Protein AF-A0A0F4JKP6-F1 (afdb_monomer_lite)

Secondary structure (DSSP, 8-state):
----GGGEEEETTEEEE---TT-----HHHHHGGGTSTTTTSS---BPPTTHHHHHHHHHHHHHHTT-GGGGSHHHHHHHHHHHHHHHHHHHHHHHGGG-SS--BSSSS-SS--BHHHHHHHHHHHHHT-TTSHHHHHHHHHIIIIIGGG---PPPPBPGGGTTTT-

Organism: NCBI:txid68223

Sequence (167 aa):
GDTCPDNSLITPEGLRLIDFEAACYQSVFLTAAYCRMPFSSCWCVFALPAGMAAEIEQAYREEVVGVYPALAEDEVWQAGMRQATAVWTVDATVRLLPRVMEDGPLHPTRRPAPTRRQVLRHRWETASGLEEYPALAETMRSLLREVAGTWEVAPLPPYPAFANRGR

Foldseek 3Di:
DFPAPVQWDQDPVGIDGHDCVVPDDDPPLLVLLCLVFPRLPAQQTFDEPPPRSVVSSVVSLVVVCVVVVVCVDPVNVVVSNLVSLLVSLVVLCVVLVVPPVDWDFRDPPDPDTFISLQSNLVSLVVNLPSVVCVVSNVVSVCCCVPPVVPDPDDHGHHRPVCNPVPD

Radius of gyration: 16.59 Å; chains: 1; bounding box: 42×44×42 Å

Structure (mmCIF, N/CA/C/O backbone):
data_AF-A0A0F4JKP6-F1
#
_entry.id   AF-A0A0F4JKP6-F1
#
loop_
_atom_site.group_PDB
_atom_site.id
_atom_site.type_symbol
_atom_site.label_atom_id
_atom_site.label_alt_id
_atom_site.label_comp_id
_atom_site.label_asym_id
_atom_site.label_entity_id
_atom_site.label_seq_id
_atom_site.pdbx_PDB_ins_code
_atom_site.Cartn_x
_atom_site.Cartn_y
_atom_site.Cartn_z
_atom_site.occupancy
_atom_site.B_iso_or_equiv
_atom_site.auth_seq_id
_atom_site.auth_comp_id
_atom_site.auth_asym_id
_atom_site.auth_atom_id
_atom_site.pdbx_PDB_model_num
ATOM 1 N N . GLY A 1 1 ? -12.776 5.202 0.157 1.00 80.31 1 GLY A N 1
ATOM 2 C CA . GLY A 1 1 ? -12.256 6.518 0.586 1.00 80.31 1 GLY A CA 1
ATOM 3 C C . GLY A 1 1 ? -10.805 6.672 0.189 1.00 80.31 1 GLY A C 1
ATOM 4 O O . GLY A 1 1 ? -10.157 5.657 -0.039 1.00 80.31 1 GLY A O 1
ATOM 5 N N . ASP A 1 2 ? -10.309 7.909 0.113 1.00 86.12 2 ASP A N 1
ATOM 6 C CA . ASP A 1 2 ? -8.936 8.224 -0.305 1.00 86.12 2 ASP A CA 1
ATOM 7 C C . ASP A 1 2 ? -8.204 9.071 0.751 1.00 86.12 2 ASP A C 1
ATOM 9 O O . ASP A 1 2 ? -8.213 10.298 0.711 1.00 86.12 2 ASP A O 1
ATOM 13 N N . THR A 1 3 ? -7.578 8.420 1.734 1.00 87.69 3 THR A N 1
ATOM 14 C CA . THR A 1 3 ? -6.845 9.093 2.826 1.00 87.69 3 THR A CA 1
ATOM 15 C C . THR A 1 3 ? -5.390 9.378 2.448 1.00 87.69 3 THR A C 1
ATOM 17 O O . THR A 1 3 ? -4.461 9.120 3.218 1.00 87.69 3 THR A O 1
ATOM 20 N N . CYS A 1 4 ? -5.169 9.836 1.220 1.00 89.38 4 CYS A N 1
ATOM 21 C CA . CYS A 1 4 ? -3.845 10.186 0.732 1.00 89.38 4 CYS A CA 1
ATOM 22 C C . CYS A 1 4 ? -3.365 11.543 1.262 1.00 89.38 4 CYS A C 1
ATOM 24 O O . CYS A 1 4 ? -4.171 12.329 1.764 1.00 89.38 4 CYS A O 1
ATOM 26 N N . PRO A 1 5 ? -2.049 11.833 1.197 1.00 87.75 5 PRO A N 1
ATOM 27 C CA . PRO A 1 5 ? -1.486 13.019 1.837 1.00 87.75 5 PRO A CA 1
ATOM 28 C C . PRO A 1 5 ? -2.058 14.316 1.273 1.00 87.75 5 PRO A C 1
ATOM 30 O O . PRO A 1 5 ? -2.271 15.258 2.025 1.00 87.75 5 PRO A O 1
ATOM 33 N N . ASP A 1 6 ? -2.362 14.339 -0.027 1.00 89.38 6 ASP A N 1
ATOM 34 C CA . ASP A 1 6 ? -2.970 15.495 -0.694 1.00 89.38 6 ASP A CA 1
ATOM 35 C C . ASP A 1 6 ? -4.391 15.797 -0.156 1.00 89.38 6 ASP A C 1
ATOM 37 O O . ASP A 1 6 ? -4.828 16.945 -0.197 1.00 89.38 6 ASP A O 1
ATOM 41 N N . ASN A 1 7 ? -5.057 14.805 0.452 1.00 92.94 7 ASN A N 1
ATOM 42 C CA . ASN A 1 7 ? -6.396 14.918 1.049 1.00 92.94 7 ASN A CA 1
ATOM 43 C C . ASN A 1 7 ? -6.351 15.114 2.574 1.00 92.94 7 ASN A C 1
ATOM 45 O O . ASN A 1 7 ? -7.346 14.914 3.275 1.00 92.94 7 ASN A O 1
ATOM 49 N N . SER A 1 8 ? -5.183 15.471 3.111 1.00 92.06 8 SER A N 1
ATOM 50 C CA . SER A 1 8 ? -4.951 15.639 4.543 1.00 92.06 8 SER A CA 1
ATOM 51 C C . SER A 1 8 ? -4.346 17.009 4.836 1.00 92.06 8 SER A C 1
ATOM 53 O O . SER A 1 8 ? -3.219 17.305 4.446 1.00 92.06 8 SER A O 1
ATOM 55 N N . LEU A 1 9 ? -5.073 17.844 5.577 1.00 94.69 9 LEU A N 1
ATOM 56 C CA . LEU A 1 9 ? -4.578 19.128 6.067 1.00 94.69 9 LEU A CA 1
ATOM 57 C C . LEU A 1 9 ? -4.076 18.984 7.501 1.00 94.69 9 LEU A C 1
ATOM 59 O O . LEU A 1 9 ? -4.773 18.452 8.362 1.00 94.69 9 LEU A O 1
ATOM 63 N N . ILE A 1 10 ? -2.879 19.497 7.772 1.00 94.75 10 ILE A N 1
ATOM 64 C CA . ILE A 1 10 ? -2.361 19.635 9.134 1.00 94.75 10 ILE A CA 1
ATOM 65 C C . ILE A 1 10 ? -2.711 21.045 9.612 1.00 94.75 10 ILE A C 1
ATOM 67 O O . ILE A 1 10 ? -2.229 22.025 9.043 1.00 94.75 10 ILE A O 1
ATOM 71 N N . THR A 1 11 ? -3.547 21.148 10.644 1.00 95.81 11 THR A N 1
ATOM 72 C CA . THR A 1 11 ? -3.898 22.416 11.300 1.00 95.81 11 THR A CA 1
ATOM 73 C C . THR A 1 11 ? -3.317 22.456 12.720 1.00 95.81 11 THR A C 1
ATOM 75 O O . THR A 1 11 ? -2.884 21.417 13.232 1.00 95.81 11 THR A O 1
ATOM 78 N N . PRO A 1 12 ? -3.291 23.623 13.394 1.00 96.94 12 PRO A N 1
ATOM 79 C CA . PRO A 1 12 ? -2.908 23.700 14.808 1.00 96.94 12 PRO A CA 1
ATOM 80 C C . PRO A 1 12 ? -3.748 22.789 15.721 1.00 96.94 12 PRO A C 1
ATOM 82 O O . PRO A 1 12 ? -3.277 22.348 16.764 1.00 96.94 12 PRO A O 1
ATOM 85 N N . GLU A 1 13 ? -4.973 22.465 15.307 1.00 95.31 13 GLU A N 1
ATOM 86 C CA . GLU A 1 13 ? -5.923 21.586 15.995 1.00 95.31 13 GLU A CA 1
ATOM 87 C C . GLU A 1 13 ? -5.872 20.128 15.490 1.00 95.31 13 GLU A C 1
ATOM 89 O O . GLU A 1 13 ? -6.791 19.344 15.754 1.00 95.31 13 GLU A O 1
ATOM 94 N N . GLY A 1 14 ? -4.843 19.763 14.722 1.00 94.12 14 GLY A N 1
ATOM 95 C CA . GLY A 1 14 ? -4.579 18.403 14.253 1.00 94.12 14 GLY A CA 1
ATOM 96 C C . GLY A 1 14 ? -4.918 18.146 12.782 1.00 94.12 14 GLY A C 1
ATOM 97 O O . GLY A 1 14 ? -5.126 19.058 11.984 1.00 94.12 14 GLY A O 1
ATOM 98 N N . LEU A 1 15 ? -4.948 16.864 12.410 1.00 93.88 15 LEU A N 1
ATOM 99 C CA . LEU A 1 15 ? -5.249 16.431 11.045 1.00 93.88 15 LEU A CA 1
ATOM 100 C C . LEU A 1 15 ? -6.724 16.709 10.704 1.00 93.88 15 LEU A C 1
ATOM 102 O O . LEU A 1 15 ? -7.620 16.474 11.521 1.00 93.88 15 LEU A O 1
ATOM 106 N N . ARG A 1 16 ? -6.989 17.187 9.490 1.00 94.94 16 ARG A N 1
ATOM 107 C CA . ARG A 1 16 ? -8.325 17.308 8.902 1.00 94.94 16 ARG A CA 1
ATOM 108 C C . ARG A 1 16 ? -8.333 16.625 7.544 1.00 94.94 16 ARG A C 1
ATOM 110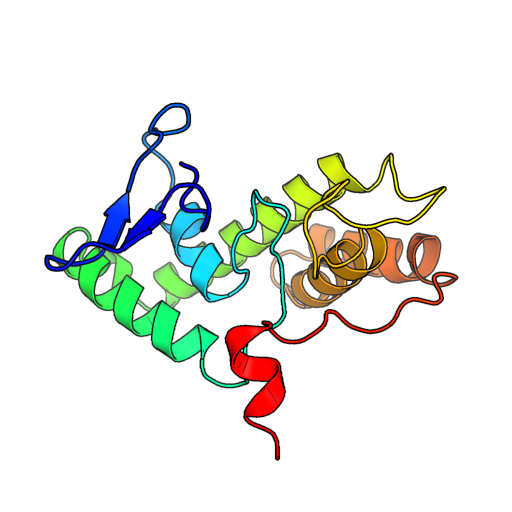 O O . ARG A 1 16 ? -7.558 16.991 6.665 1.00 94.94 16 ARG A O 1
ATOM 117 N N . LEU A 1 17 ? -9.211 15.639 7.390 1.00 93.94 17 LEU A N 1
ATOM 118 C CA . LEU A 1 17 ? -9.463 15.016 6.097 1.00 93.94 17 LEU A CA 1
ATOM 119 C C . LEU A 1 17 ? -10.330 15.949 5.253 1.00 93.94 17 LEU A C 1
ATOM 121 O O . LEU A 1 17 ? -11.289 16.540 5.755 1.00 93.94 17 LEU A O 1
ATOM 125 N N . ILE A 1 18 ? -9.977 16.068 3.983 1.00 95.31 18 ILE A N 1
ATOM 126 C CA . ILE A 1 18 ? -10.741 16.790 2.969 1.00 95.31 18 ILE A CA 1
ATOM 127 C C . ILE A 1 18 ? -11.031 15.847 1.799 1.00 95.31 18 ILE A C 1
ATOM 129 O O . ILE A 1 18 ? -10.589 14.704 1.802 1.00 95.31 18 ILE A O 1
ATOM 133 N N . ASP A 1 19 ? -11.778 16.345 0.817 1.00 93.56 19 ASP A N 1
ATOM 134 C CA . ASP A 1 19 ? -12.068 15.638 -0.433 1.00 93.56 19 ASP A CA 1
ATOM 135 C C . ASP A 1 19 ? -12.749 14.264 -0.250 1.00 93.56 19 ASP A C 1
ATOM 137 O O . ASP A 1 19 ? -12.168 13.184 -0.358 1.00 93.56 19 ASP A O 1
ATOM 141 N N . PHE A 1 20 ? -14.044 14.315 0.069 1.00 94.00 20 PHE A N 1
ATOM 142 C CA . PHE A 1 20 ? -14.863 13.134 0.352 1.00 94.00 20 PHE A CA 1
ATOM 143 C C . PHE A 1 20 ? -15.521 12.536 -0.903 1.00 94.00 20 PHE A C 1
ATOM 145 O O . PHE A 1 20 ? -16.464 11.757 -0.775 1.00 94.00 20 PHE A O 1
ATOM 152 N N . GLU A 1 21 ? -15.056 12.856 -2.114 1.00 93.81 21 GLU A N 1
ATOM 153 C CA . GLU A 1 21 ? -15.687 12.379 -3.357 1.00 93.81 21 GLU A CA 1
ATOM 154 C C . GLU A 1 21 ? -15.696 10.844 -3.486 1.00 93.81 21 GLU A C 1
ATOM 156 O O . GLU A 1 21 ? -16.637 10.262 -4.024 1.00 93.81 21 GLU A O 1
ATOM 161 N N . ALA A 1 22 ? -14.686 10.176 -2.916 1.00 89.31 22 ALA A N 1
ATOM 162 C CA . ALA A 1 22 ? -14.570 8.718 -2.859 1.00 89.31 22 ALA A CA 1
ATOM 163 C C . ALA A 1 22 ? -14.991 8.127 -1.496 1.00 89.31 22 ALA A C 1
ATOM 165 O O . ALA A 1 22 ? -14.670 6.970 -1.185 1.00 89.31 22 ALA A O 1
ATOM 166 N N . ALA A 1 23 ? -15.639 8.912 -0.631 1.00 90.62 23 ALA A N 1
ATOM 167 C CA . ALA A 1 23 ? -16.116 8.436 0.661 1.00 90.62 23 ALA A CA 1
ATOM 168 C C . ALA A 1 23 ? -17.317 7.498 0.477 1.00 90.62 23 ALA A C 1
ATOM 170 O O . ALA A 1 23 ? -18.298 7.820 -0.188 1.00 90.62 23 ALA A O 1
ATOM 171 N N . CYS A 1 24 ? -17.236 6.314 1.077 1.00 91.06 24 CYS A N 1
ATOM 172 C CA . CYS A 1 24 ? -18.276 5.298 1.001 1.00 91.06 24 CYS A CA 1
ATOM 173 C C . CYS A 1 24 ? -18.198 4.366 2.213 1.00 91.06 24 CYS A C 1
ATOM 175 O O . CYS A 1 24 ? -17.181 4.317 2.913 1.00 91.06 24 CYS A O 1
ATOM 177 N N . TYR A 1 25 ? -19.261 3.592 2.437 1.00 91.38 25 TYR A N 1
ATOM 178 C CA . TYR A 1 25 ? -19.198 2.441 3.331 1.00 91.38 25 TYR A CA 1
ATOM 179 C C . TYR A 1 25 ? -18.348 1.355 2.669 1.00 91.38 25 TYR A C 1
ATOM 181 O O . TYR A 1 25 ? -18.746 0.765 1.666 1.00 91.38 25 TYR A O 1
ATOM 189 N N . GLN A 1 26 ? -17.165 1.114 3.223 1.00 90.44 26 GLN A N 1
ATOM 190 C CA . GLN A 1 26 ? -16.216 0.116 2.741 1.00 90.44 26 GLN A CA 1
ATOM 191 C C . GLN A 1 26 ? -15.689 -0.722 3.903 1.00 90.44 26 GLN A C 1
ATOM 193 O O . GLN A 1 26 ? -15.797 -0.327 5.065 1.00 90.44 26 GLN A O 1
ATOM 198 N N . SER A 1 27 ? -15.081 -1.865 3.583 1.00 93.88 27 SER A N 1
ATOM 199 C CA . SER A 1 27 ? -14.350 -2.650 4.577 1.00 93.88 27 SER A CA 1
ATOM 200 C C . SER A 1 27 ? -13.276 -1.788 5.237 1.00 93.88 27 SER A C 1
ATOM 202 O O . SER A 1 27 ? -12.466 -1.159 4.550 1.00 93.88 27 SER A O 1
ATOM 204 N N . VAL A 1 28 ? -13.245 -1.792 6.570 1.00 94.69 28 VAL A N 1
ATOM 205 C CA . VAL A 1 28 ? -12.244 -1.063 7.360 1.00 94.69 28 VAL A CA 1
ATOM 206 C C . VAL A 1 28 ? -10.818 -1.465 6.993 1.00 94.69 28 VAL A C 1
ATOM 208 O O . VAL A 1 28 ? -9.922 -0.624 6.972 1.00 94.69 28 VAL A O 1
ATOM 211 N N . PHE A 1 29 ? -10.624 -2.725 6.598 1.00 96.25 29 PHE A N 1
ATOM 212 C CA . PHE A 1 29 ? -9.322 -3.250 6.214 1.00 96.25 29 PHE A CA 1
ATOM 213 C C . PHE A 1 29 ? -8.752 -2.580 4.963 1.00 96.25 29 PHE A C 1
ATOM 215 O O . PHE A 1 29 ? -7.535 -2.480 4.841 1.00 96.25 29 PHE A O 1
ATOM 222 N N . LEU A 1 30 ? -9.593 -2.060 4.060 1.00 94.62 30 LEU A N 1
ATOM 223 C CA . LEU A 1 30 ? -9.106 -1.320 2.891 1.00 94.62 30 LEU A CA 1
ATOM 224 C C . LEU A 1 30 ? -8.416 -0.016 3.300 1.00 94.62 30 LEU A C 1
ATOM 226 O O . LEU A 1 30 ? -7.396 0.329 2.710 1.00 94.62 30 LEU A O 1
ATOM 230 N N . THR A 1 31 ? -8.918 0.664 4.333 1.00 92.44 31 THR A N 1
ATOM 231 C CA . THR A 1 31 ? -8.236 1.822 4.925 1.00 92.44 31 THR A CA 1
ATOM 232 C C . THR A 1 31 ? -7.056 1.371 5.789 1.00 92.44 31 THR A C 1
ATOM 234 O O . THR A 1 31 ? -5.959 1.899 5.642 1.00 92.44 31 THR A O 1
ATOM 237 N N . ALA A 1 32 ? -7.240 0.358 6.644 1.00 94.69 32 ALA A N 1
ATOM 238 C CA . ALA A 1 32 ? -6.200 -0.135 7.552 1.00 94.69 32 ALA A CA 1
ATOM 239 C C . ALA A 1 32 ? -4.944 -0.622 6.809 1.00 94.69 32 ALA A C 1
ATOM 241 O O . ALA A 1 32 ? -3.826 -0.402 7.268 1.00 94.69 32 ALA A O 1
ATOM 242 N N . ALA A 1 33 ? -5.100 -1.210 5.619 1.00 93.94 33 ALA A N 1
ATOM 243 C CA . ALA A 1 33 ? -3.988 -1.646 4.780 1.00 93.94 33 ALA A CA 1
ATOM 244 C C . ALA A 1 33 ? -3.013 -0.516 4.419 1.00 93.94 33 ALA A C 1
ATOM 246 O O . ALA A 1 33 ? -1.854 -0.807 4.132 1.00 93.94 33 ALA A O 1
ATOM 247 N N . TYR A 1 34 ? -3.419 0.758 4.500 1.00 91.50 34 TYR A N 1
ATOM 248 C CA . TYR A 1 34 ? -2.515 1.895 4.296 1.00 91.50 34 TYR A CA 1
ATOM 249 C C . TYR A 1 34 ? -1.426 1.955 5.380 1.00 91.50 34 TYR A C 1
ATOM 251 O O . TYR A 1 34 ? -0.379 2.544 5.144 1.00 91.50 34 TYR A O 1
ATOM 259 N N . CYS A 1 35 ? -1.606 1.295 6.528 1.00 91.94 35 CYS A N 1
ATOM 260 C CA . CYS A 1 35 ? -0.565 1.176 7.552 1.00 91.94 35 CYS A CA 1
ATOM 261 C C . CYS A 1 35 ? 0.618 0.313 7.073 1.00 91.94 35 CYS A C 1
ATOM 263 O O . CYS A 1 35 ? 1.768 0.619 7.374 1.00 91.94 35 CYS A O 1
ATOM 265 N N . ARG A 1 36 ? 0.348 -0.743 6.287 1.00 88.44 36 ARG A N 1
ATOM 266 C CA . ARG A 1 36 ? 1.370 -1.636 5.699 1.00 88.44 36 ARG A CA 1
ATOM 267 C C . ARG A 1 36 ? 1.804 -1.202 4.301 1.00 88.44 36 ARG A C 1
ATOM 269 O O . ARG A 1 36 ? 2.948 -1.406 3.910 1.00 88.44 36 ARG A O 1
ATOM 276 N N . MET A 1 37 ? 0.872 -0.634 3.543 1.00 87.88 37 MET A N 1
ATOM 277 C CA . MET A 1 37 ? 1.009 -0.256 2.139 1.00 87.88 37 MET A CA 1
ATOM 278 C C . MET A 1 37 ? 0.591 1.209 1.971 1.00 87.88 37 MET A C 1
ATOM 280 O O . MET A 1 37 ? -0.488 1.487 1.424 1.00 87.88 37 MET A O 1
ATOM 284 N N . PRO A 1 38 ? 1.400 2.156 2.474 1.00 84.56 38 PRO A N 1
ATOM 285 C CA . PRO A 1 38 ? 1.010 3.555 2.544 1.00 84.56 38 PRO A CA 1
ATOM 286 C C . PRO A 1 38 ? 0.590 4.091 1.181 1.00 84.56 38 PRO A C 1
ATOM 288 O O . PRO A 1 38 ? 1.293 3.943 0.178 1.00 84.56 38 PRO A O 1
ATOM 291 N N . PHE A 1 39 ? -0.582 4.732 1.189 1.00 83.38 39 PHE A N 1
ATOM 292 C CA . PHE A 1 39 ? -1.133 5.485 0.065 1.00 83.38 39 PHE A CA 1
ATOM 293 C C . PHE A 1 39 ? -1.417 4.617 -1.162 1.00 83.38 39 PHE A C 1
ATOM 295 O O . PHE A 1 39 ? -1.048 4.956 -2.285 1.00 83.38 39 PHE A O 1
ATOM 302 N N . SER A 1 40 ? -2.093 3.484 -0.944 1.00 81.69 40 SER A N 1
ATOM 303 C CA . SER A 1 40 ? -2.296 2.458 -1.972 1.00 81.69 40 SER A CA 1
ATOM 304 C C . SER A 1 40 ? -3.017 2.944 -3.243 1.00 81.69 40 SER A C 1
ATOM 306 O O . SER A 1 40 ? -2.779 2.366 -4.312 1.00 81.69 40 SER A O 1
ATOM 308 N N . SER A 1 41 ? -3.798 4.025 -3.151 1.00 82.31 41 SER A N 1
ATOM 309 C CA . SER A 1 41 ? -4.482 4.729 -4.249 1.00 82.31 41 SER A CA 1
ATOM 310 C C . SER A 1 41 ? -3.634 5.786 -4.980 1.00 82.31 41 SER A C 1
ATOM 312 O O . SER A 1 41 ? -3.943 6.105 -6.128 1.00 82.31 41 SER A O 1
ATOM 314 N N . CYS A 1 42 ? -2.560 6.313 -4.381 1.00 87.44 42 CYS A N 1
ATOM 315 C CA . CYS A 1 42 ? -1.894 7.544 -4.830 1.00 87.44 42 CYS A CA 1
ATOM 316 C C . CYS A 1 42 ? -0.477 7.316 -5.384 1.00 87.44 42 CYS A C 1
ATOM 318 O O . CYS A 1 42 ? 0.027 6.197 -5.477 1.00 87.44 42 CYS A O 1
ATOM 320 N N . TRP A 1 43 ? 0.157 8.400 -5.827 1.00 89.50 43 TRP A N 1
ATOM 321 C CA . TRP A 1 43 ? 1.489 8.427 -6.421 1.00 89.50 43 TRP A CA 1
ATOM 322 C C . TRP A 1 43 ? 2.629 8.332 -5.392 1.00 89.50 43 TRP A C 1
ATOM 324 O O . TRP A 1 43 ? 3.740 7.936 -5.744 1.00 89.50 43 TRP A O 1
ATOM 334 N N . CYS A 1 44 ? 2.378 8.695 -4.133 1.00 88.88 44 CYS A N 1
ATOM 335 C CA . CYS A 1 44 ? 3.378 8.844 -3.071 1.00 88.88 44 CYS A CA 1
ATOM 336 C C . CYS A 1 44 ? 3.651 7.540 -2.291 1.00 88.88 44 CYS A C 1
ATOM 338 O O . CYS A 1 44 ? 3.703 7.539 -1.063 1.00 88.88 44 CYS A O 1
ATOM 340 N N . VAL A 1 45 ? 3.812 6.419 -2.996 1.00 91.69 45 VAL A N 1
ATOM 341 C CA . VAL A 1 45 ? 4.020 5.091 -2.390 1.00 91.69 45 VAL A CA 1
ATOM 342 C C . VAL A 1 45 ? 5.502 4.887 -2.079 1.00 91.69 45 VAL A C 1
ATOM 344 O O . VAL A 1 45 ? 6.293 4.749 -2.997 1.00 91.69 45 VAL A O 1
ATOM 347 N N . PHE A 1 46 ? 5.904 4.821 -0.813 1.00 92.25 46 PHE A N 1
ATOM 348 C CA . PHE A 1 46 ? 7.303 4.573 -0.435 1.00 92.25 46 PHE A CA 1
ATOM 349 C C . PHE A 1 46 ? 7.405 3.506 0.650 1.00 92.25 46 PHE A C 1
ATOM 351 O O . PHE A 1 46 ? 6.434 3.235 1.356 1.00 92.25 46 PHE A O 1
ATOM 358 N N . ALA A 1 47 ? 8.595 2.928 0.804 1.00 91.56 47 ALA A N 1
ATOM 359 C CA . ALA A 1 47 ? 8.864 1.979 1.872 1.00 91.56 47 ALA A CA 1
ATOM 360 C C . ALA A 1 47 ? 8.889 2.692 3.235 1.00 91.56 47 ALA A C 1
ATOM 362 O O . ALA A 1 47 ? 9.511 3.750 3.396 1.00 91.56 47 ALA A O 1
ATOM 363 N N . LEU A 1 48 ? 8.223 2.100 4.225 1.00 90.31 48 LEU A N 1
ATOM 364 C CA . LEU A 1 48 ? 8.313 2.541 5.614 1.00 90.31 48 LEU A CA 1
ATOM 365 C C . LEU A 1 48 ? 9.560 1.940 6.283 1.00 90.31 48 LEU A C 1
ATOM 367 O O . LEU A 1 48 ? 9.983 0.842 5.913 1.00 90.31 48 LEU A O 1
ATOM 371 N N . PRO A 1 49 ? 10.147 2.623 7.281 1.00 90.69 49 PRO A N 1
ATOM 372 C CA . PRO A 1 49 ? 11.143 2.023 8.159 1.00 90.69 49 PRO A CA 1
ATOM 373 C C . PRO A 1 49 ? 10.617 0.741 8.816 1.00 90.69 49 PRO A C 1
ATOM 375 O O . PRO A 1 49 ? 9.420 0.616 9.091 1.00 90.69 49 PRO A O 1
ATOM 378 N N . ALA A 1 50 ? 11.522 -0.191 9.114 1.00 88.06 50 ALA A N 1
ATOM 379 C CA . ALA A 1 50 ? 11.179 -1.395 9.864 1.00 88.06 50 ALA A CA 1
ATOM 380 C C . ALA A 1 50 ? 10.499 -1.029 11.199 1.00 88.06 50 ALA A C 1
ATOM 382 O O . ALA A 1 50 ? 10.900 -0.075 11.861 1.00 88.06 50 ALA A O 1
ATOM 383 N N . GLY A 1 51 ? 9.451 -1.768 11.571 1.00 90.62 51 GLY A N 1
ATOM 384 C CA . GLY A 1 51 ? 8.664 -1.531 12.791 1.00 90.62 51 GLY A CA 1
ATOM 385 C C . GLY A 1 51 ? 7.578 -0.457 12.663 1.00 90.62 51 GLY A C 1
ATOM 386 O O . GLY A 1 51 ? 6.504 -0.620 13.231 1.00 90.62 51 GLY A O 1
ATOM 387 N N . MET A 1 52 ? 7.776 0.573 11.834 1.00 92.81 52 MET A N 1
ATOM 388 C CA . MET A 1 52 ? 6.833 1.697 11.736 1.00 92.81 52 MET A CA 1
ATOM 389 C C . MET A 1 52 ? 5.438 1.284 11.257 1.00 92.81 52 MET A C 1
ATOM 391 O O . MET A 1 52 ? 4.439 1.783 11.765 1.00 92.81 52 MET A O 1
ATOM 395 N N . ALA A 1 53 ? 5.352 0.358 10.300 1.00 92.31 53 ALA A N 1
ATOM 396 C CA . ALA A 1 53 ? 4.063 -0.153 9.835 1.00 92.31 53 ALA A CA 1
ATOM 397 C C . ALA A 1 53 ? 3.260 -0.807 10.975 1.00 92.31 53 ALA A C 1
ATOM 399 O O . ALA A 1 53 ? 2.053 -0.604 11.059 1.00 92.31 53 ALA A O 1
ATOM 400 N N . ALA A 1 54 ? 3.935 -1.542 11.867 1.00 93.94 54 ALA A N 1
ATOM 401 C CA . ALA A 1 54 ? 3.301 -2.197 13.008 1.00 93.94 54 ALA A CA 1
ATOM 402 C C . ALA A 1 54 ? 2.826 -1.179 14.056 1.00 93.94 54 ALA A C 1
ATOM 404 O O . ALA A 1 54 ? 1.729 -1.326 14.583 1.00 93.94 54 ALA A O 1
ATOM 405 N N . GLU A 1 55 ? 3.606 -0.125 14.313 1.00 95.62 55 GLU A N 1
ATOM 406 C CA . GLU A 1 55 ? 3.214 0.965 15.219 1.00 95.62 55 GLU A CA 1
ATOM 407 C C . GLU A 1 55 ? 1.971 1.712 14.710 1.00 95.62 55 GLU A C 1
ATOM 409 O O . GLU A 1 55 ? 1.020 1.919 15.463 1.00 95.62 55 GLU A O 1
ATOM 414 N N . ILE A 1 56 ? 1.950 2.078 13.422 1.00 94.19 56 ILE A N 1
ATOM 415 C CA . ILE A 1 56 ? 0.804 2.766 12.804 1.00 94.19 56 ILE A CA 1
ATOM 416 C C . ILE A 1 56 ? -0.428 1.854 12.807 1.00 94.19 56 ILE A C 1
ATOM 418 O O . ILE A 1 56 ? -1.526 2.300 13.133 1.00 94.19 56 ILE A O 1
ATOM 422 N N . GLU A 1 57 ? -0.252 0.579 12.455 1.00 95.88 57 GLU A N 1
ATOM 423 C CA . GLU A 1 57 ? -1.337 -0.402 12.442 1.00 95.88 57 GLU A CA 1
ATOM 424 C C . GLU A 1 57 ? -1.934 -0.613 13.833 1.00 95.88 57 GLU A C 1
ATOM 426 O O . GLU A 1 57 ? -3.156 -0.652 13.957 1.00 95.88 57 GLU A O 1
ATOM 431 N N . GLN A 1 58 ? -1.097 -0.706 14.869 1.00 96.75 58 GLN A N 1
ATOM 432 C CA . GLN A 1 58 ? -1.552 -0.856 16.248 1.00 96.75 58 GLN A CA 1
ATOM 433 C C . GLN A 1 58 ? -2.372 0.359 16.694 1.00 96.75 58 GLN A C 1
ATOM 435 O O . GLN A 1 58 ? -3.495 0.188 17.163 1.00 96.75 58 GLN A O 1
ATOM 440 N N . ALA A 1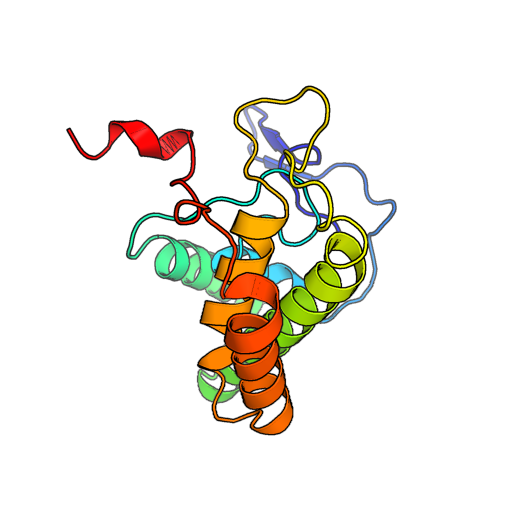 59 ? -1.861 1.574 16.472 1.00 96.62 59 ALA A N 1
ATOM 441 C CA . ALA A 1 59 ? -2.580 2.801 16.809 1.00 96.62 59 ALA A CA 1
ATOM 442 C C . ALA A 1 59 ? -3.920 2.905 16.057 1.00 96.62 59 ALA A C 1
ATOM 444 O O . ALA A 1 59 ? -4.947 3.246 16.637 1.00 96.62 59 ALA A O 1
ATOM 445 N N . TYR A 1 60 ? -3.938 2.557 14.767 1.00 95.81 60 TYR A N 1
ATOM 446 C CA . TYR A 1 60 ? -5.171 2.537 13.982 1.00 95.81 60 TYR A CA 1
ATOM 447 C C . TYR A 1 60 ? -6.166 1.493 14.513 1.00 95.81 60 TYR A C 1
ATOM 449 O O . TYR A 1 60 ? -7.362 1.768 14.624 1.00 95.81 60 TYR A O 1
ATOM 457 N N . ARG A 1 61 ? -5.690 0.290 14.851 1.00 97.75 61 ARG A N 1
ATOM 458 C CA . ARG A 1 61 ? -6.529 -0.792 15.375 1.00 97.75 61 ARG A CA 1
ATOM 459 C C . ARG A 1 61 ? -7.159 -0.426 16.715 1.00 97.75 61 ARG A C 1
ATOM 461 O O . ARG A 1 61 ? -8.339 -0.711 16.896 1.00 97.75 61 ARG A O 1
ATOM 468 N N . GLU A 1 62 ? -6.417 0.208 17.620 1.00 97.56 62 GLU A N 1
ATOM 469 C CA . GLU A 1 62 ? -6.921 0.648 18.931 1.00 97.56 62 GLU A CA 1
ATOM 470 C C . GLU A 1 62 ? -8.138 1.574 18.800 1.00 97.56 62 GLU A C 1
ATOM 472 O O . GLU A 1 62 ? -9.162 1.340 19.443 1.00 97.56 62 GLU A O 1
ATOM 477 N N . GLU A 1 63 ? -8.074 2.553 17.895 1.00 96.50 63 GLU A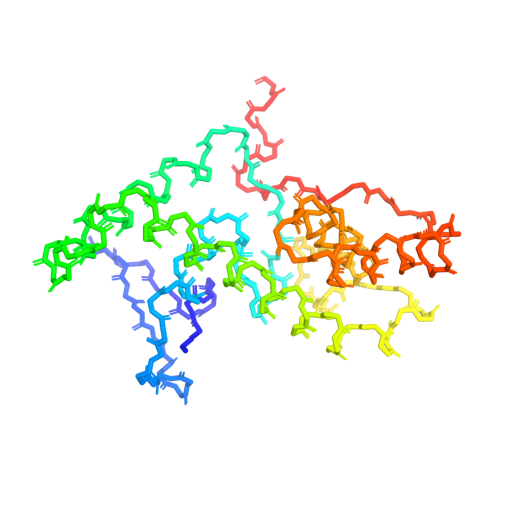 N 1
ATOM 478 C CA . GLU A 1 63 ? -9.190 3.465 17.615 1.00 96.50 63 GLU A CA 1
ATOM 479 C C . GLU A 1 63 ? -10.402 2.731 17.026 1.00 96.50 63 GLU A C 1
ATOM 481 O O . GLU A 1 63 ? -11.549 2.926 17.435 1.00 96.50 63 GLU A O 1
ATOM 486 N N . VAL A 1 64 ? -10.159 1.840 16.063 1.00 95.94 64 VAL A N 1
ATOM 487 C CA . VAL A 1 64 ? -11.235 1.134 15.362 1.00 95.94 64 VAL A CA 1
ATOM 488 C C . VAL A 1 64 ? -11.926 0.106 16.261 1.00 95.94 64 VAL A C 1
ATOM 490 O O . VAL A 1 64 ? -13.145 -0.053 16.169 1.00 95.94 64 VAL A O 1
ATOM 493 N N . VAL A 1 65 ? -11.191 -0.576 17.142 1.00 97.75 65 VAL A N 1
ATOM 494 C CA . VAL A 1 65 ? -11.747 -1.559 18.088 1.00 97.75 65 VAL A CA 1
ATOM 495 C C . VAL A 1 65 ? -12.736 -0.914 19.057 1.00 97.75 65 VAL A C 1
ATOM 497 O O . VAL A 1 65 ? -13.725 -1.552 19.420 1.00 97.75 65 VAL A O 1
ATOM 500 N N . GLY A 1 66 ? -12.541 0.361 19.411 1.00 96.69 66 GLY A N 1
ATOM 501 C CA . GLY A 1 66 ? -13.507 1.119 20.209 1.00 96.69 66 GLY A CA 1
ATOM 502 C C . GLY A 1 66 ? -14.896 1.219 19.560 1.00 96.69 66 GLY A C 1
ATOM 503 O O . GLY A 1 66 ? -15.898 1.309 20.266 1.00 96.69 66 GLY A O 1
ATOM 504 N N . VAL A 1 67 ? -14.968 1.150 18.226 1.00 94.94 67 VAL A N 1
ATOM 505 C CA . VAL A 1 67 ? -16.220 1.180 17.448 1.00 94.94 67 VAL A CA 1
ATOM 506 C C . VAL A 1 67 ? -16.675 -0.225 17.039 1.00 94.94 67 VAL A C 1
ATOM 508 O O . VAL A 1 67 ? -17.869 -0.520 17.058 1.00 94.94 67 VAL A O 1
ATOM 511 N N . TYR A 1 68 ? -15.734 -1.106 16.689 1.00 95.75 68 TYR A N 1
ATOM 512 C CA . TYR A 1 68 ? -15.988 -2.469 16.218 1.00 95.75 68 TYR A CA 1
ATOM 513 C C . TYR A 1 68 ? -15.205 -3.495 17.059 1.00 95.75 68 TYR A C 1
ATOM 515 O O . TYR A 1 68 ? -14.150 -3.970 16.626 1.00 95.75 68 TYR A O 1
ATOM 523 N N . PRO A 1 69 ? -15.722 -3.904 18.234 1.00 96.94 69 PRO A N 1
ATOM 524 C CA . PRO A 1 69 ? -14.977 -4.736 19.184 1.00 96.94 69 PRO A CA 1
ATOM 525 C C . PRO A 1 69 ? -14.495 -6.085 18.635 1.00 96.94 69 PRO A C 1
ATOM 527 O O . PRO A 1 69 ? -13.441 -6.565 19.038 1.00 96.94 69 PRO A O 1
ATOM 530 N N . ALA A 1 70 ? -15.214 -6.679 17.676 1.00 96.06 70 ALA A N 1
ATOM 531 C CA . ALA A 1 70 ? -14.825 -7.944 17.040 1.00 96.06 70 ALA A CA 1
ATOM 532 C C . ALA A 1 70 ? -13.461 -7.876 16.319 1.00 96.06 70 ALA A C 1
ATOM 534 O O . ALA A 1 70 ? -12.818 -8.895 16.096 1.00 96.06 70 ALA A O 1
ATOM 535 N N . LEU A 1 71 ? -12.987 -6.676 15.969 1.00 97.44 71 LEU A N 1
ATOM 536 C CA . LEU A 1 71 ? -11.680 -6.480 15.337 1.00 97.44 71 LEU A CA 1
ATOM 537 C C . LEU A 1 71 ? -10.507 -6.570 16.331 1.00 97.44 71 LEU A C 1
ATOM 539 O O . LEU A 1 71 ? -9.343 -6.538 15.921 1.00 97.44 71 LEU A O 1
ATOM 543 N N . ALA A 1 72 ? -10.794 -6.711 17.630 1.00 97.19 72 ALA A N 1
ATOM 544 C CA . ALA A 1 72 ? -9.796 -6.998 18.658 1.00 97.19 72 ALA A CA 1
ATOM 545 C C . ALA A 1 72 ? -9.237 -8.424 18.545 1.00 97.19 72 ALA A C 1
ATOM 547 O O . ALA A 1 72 ? -8.151 -8.694 19.046 1.00 97.19 72 ALA A O 1
ATOM 548 N N . GLU A 1 73 ? -9.938 -9.328 17.859 1.00 98.12 73 GLU A N 1
ATOM 549 C CA . GLU A 1 73 ? -9.462 -10.688 17.616 1.00 98.12 73 GLU A CA 1
ATOM 550 C C . GLU A 1 73 ? -8.371 -10.692 16.538 1.00 98.12 73 GLU A C 1
ATOM 552 O O . GLU A 1 73 ? -8.576 -10.227 15.413 1.00 98.12 73 GLU A O 1
ATOM 557 N N . ASP A 1 74 ? -7.191 -11.211 16.878 1.00 97.88 74 ASP A N 1
ATOM 558 C CA . ASP A 1 74 ? -6.025 -11.202 15.986 1.00 97.88 74 ASP A CA 1
ATOM 559 C C . ASP A 1 74 ? -6.264 -11.982 14.698 1.00 97.88 74 ASP A C 1
ATOM 561 O O . ASP A 1 74 ? -5.858 -11.538 13.626 1.00 97.88 74 ASP A O 1
ATOM 565 N N . GLU A 1 75 ? -6.964 -13.111 14.771 1.00 97.50 75 GLU A N 1
ATOM 566 C CA . GLU A 1 75 ? -7.270 -13.918 13.590 1.00 97.50 75 GLU A CA 1
ATOM 567 C C . GLU A 1 75 ? -8.123 -13.135 12.583 1.00 97.50 75 GLU A C 1
ATOM 569 O O . GLU A 1 75 ? -7.804 -13.112 11.390 1.00 97.50 75 GLU A O 1
ATOM 574 N N . VAL A 1 76 ? -9.145 -12.423 13.073 1.00 97.81 76 VAL A N 1
ATOM 575 C CA . VAL A 1 76 ? -10.017 -11.560 12.262 1.00 97.81 76 VAL A CA 1
ATOM 576 C C . VAL A 1 76 ? -9.214 -10.413 11.658 1.00 97.81 76 VAL A C 1
ATOM 578 O O . VAL A 1 76 ? -9.296 -10.163 10.452 1.00 97.81 76 VAL A O 1
ATOM 581 N N . TRP A 1 77 ? -8.408 -9.734 12.477 1.00 98.00 77 TRP A N 1
ATOM 582 C CA . TRP A 1 77 ? -7.615 -8.598 12.026 1.00 98.00 77 TRP A CA 1
ATOM 583 C C . TRP A 1 77 ? -6.606 -8.996 10.951 1.00 98.00 77 TRP A C 1
ATOM 585 O O . TRP A 1 77 ? -6.550 -8.396 9.876 1.00 98.00 77 TRP A O 1
ATOM 595 N N . GLN A 1 78 ? -5.831 -10.048 11.213 1.00 97.25 78 GLN A N 1
ATOM 596 C CA . GLN A 1 78 ? -4.795 -10.501 10.298 1.00 97.25 78 GLN A CA 1
ATOM 597 C C . GLN A 1 78 ? -5.391 -11.046 8.996 1.00 97.25 78 GLN A C 1
ATOM 599 O O . GLN A 1 78 ? -4.847 -10.767 7.928 1.00 97.25 78 GLN A O 1
ATOM 604 N N . ALA A 1 79 ? -6.521 -11.761 9.049 1.00 97.06 79 ALA A N 1
ATOM 605 C CA . ALA A 1 79 ? -7.227 -12.191 7.843 1.00 97.06 79 ALA A CA 1
ATOM 606 C C . ALA A 1 79 ? -7.682 -10.996 6.993 1.00 97.06 79 ALA A C 1
ATOM 608 O O . ALA A 1 79 ? -7.413 -10.959 5.791 1.00 97.06 79 ALA A O 1
ATOM 609 N N . GLY A 1 80 ? -8.298 -9.989 7.614 1.00 97.44 80 GLY A N 1
ATOM 610 C CA . GLY A 1 80 ? -8.753 -8.793 6.914 1.00 97.44 80 GLY A CA 1
ATOM 611 C C . GLY A 1 80 ? -7.614 -7.974 6.304 1.00 97.44 80 GLY A C 1
ATOM 612 O O . GLY A 1 80 ? -7.700 -7.564 5.144 1.00 97.44 80 GLY A O 1
ATOM 613 N N . MET A 1 81 ? -6.511 -7.790 7.036 1.00 97.19 81 MET A N 1
ATOM 614 C CA . MET A 1 81 ? -5.323 -7.093 6.531 1.00 97.19 81 MET A CA 1
ATOM 615 C C . MET A 1 81 ? -4.731 -7.791 5.302 1.00 97.19 81 MET A C 1
ATOM 617 O O . MET A 1 81 ? -4.414 -7.125 4.318 1.00 97.19 81 MET A O 1
ATOM 621 N N . ARG A 1 82 ? -4.636 -9.128 5.310 1.00 97.12 82 ARG A N 1
ATOM 622 C CA . ARG A 1 82 ? -4.124 -9.895 4.161 1.00 97.12 82 ARG A CA 1
ATOM 623 C C . ARG A 1 82 ? -5.062 -9.826 2.953 1.00 97.12 82 ARG A C 1
ATOM 625 O O . ARG A 1 82 ? -4.587 -9.609 1.837 1.00 97.12 82 ARG A O 1
ATOM 632 N N . GLN A 1 83 ? -6.381 -9.896 3.162 1.00 97.56 83 GLN A N 1
ATOM 633 C CA . GLN A 1 83 ? -7.369 -9.666 2.097 1.00 97.56 83 GLN A CA 1
ATOM 634 C C . GLN A 1 83 ? -7.229 -8.270 1.480 1.00 97.56 83 GLN A C 1
ATOM 636 O O . GLN A 1 83 ? -7.228 -8.126 0.258 1.00 97.56 83 GLN A O 1
ATOM 641 N N . ALA A 1 84 ? -7.076 -7.233 2.301 1.00 96.81 84 ALA A N 1
ATOM 642 C CA . ALA A 1 84 ? -6.923 -5.871 1.807 1.00 96.81 84 ALA A CA 1
ATOM 643 C C . ALA A 1 84 ? -5.591 -5.661 1.066 1.00 96.81 84 ALA A C 1
ATOM 645 O O . ALA A 1 84 ? -5.579 -5.017 0.016 1.00 96.81 84 ALA A O 1
ATOM 646 N N . THR A 1 85 ? -4.488 -6.258 1.537 1.00 96.56 85 THR A N 1
ATOM 647 C CA . THR A 1 85 ? -3.206 -6.293 0.810 1.00 96.56 85 THR A CA 1
ATOM 648 C C . THR A 1 85 ? -3.354 -6.949 -0.563 1.00 96.56 85 THR A C 1
ATOM 650 O O . THR A 1 85 ? -2.847 -6.418 -1.557 1.00 96.56 85 THR A O 1
ATOM 653 N N . ALA A 1 86 ? -4.084 -8.065 -0.654 1.00 97.31 86 ALA A N 1
ATOM 654 C CA . ALA A 1 86 ? -4.390 -8.709 -1.928 1.00 97.31 86 ALA A CA 1
ATOM 655 C C . ALA A 1 86 ? -5.185 -7.778 -2.861 1.00 97.31 86 ALA A C 1
ATOM 657 O O . ALA A 1 86 ? -4.775 -7.561 -4.003 1.00 97.31 86 ALA A O 1
ATOM 658 N N . VAL A 1 87 ? -6.270 -7.170 -2.368 1.00 96.88 87 VAL A N 1
ATOM 659 C CA . VAL A 1 87 ? -7.117 -6.248 -3.148 1.00 96.88 87 VAL A CA 1
ATOM 660 C C . VAL A 1 87 ? -6.311 -5.060 -3.677 1.00 96.88 87 VAL A C 1
ATOM 662 O O . VAL A 1 87 ? -6.341 -4.791 -4.877 1.00 96.88 87 VAL A O 1
ATOM 665 N N . TRP A 1 88 ? -5.529 -4.388 -2.828 1.00 96.12 88 TRP A N 1
ATOM 666 C CA . TRP A 1 88 ? -4.710 -3.247 -3.251 1.00 96.12 88 TRP A CA 1
ATOM 667 C C . TRP A 1 88 ? -3.571 -3.623 -4.198 1.00 96.12 88 TRP A C 1
ATOM 669 O O . TRP A 1 88 ? -3.125 -2.796 -5.003 1.00 96.12 88 TRP A O 1
ATOM 679 N N . THR A 1 89 ? -3.088 -4.862 -4.130 1.00 97.06 89 THR A N 1
ATOM 680 C CA . THR A 1 89 ? -2.104 -5.370 -5.089 1.00 97.06 89 THR A CA 1
ATOM 681 C C . THR A 1 89 ? -2.739 -5.601 -6.454 1.00 97.06 89 THR A C 1
ATOM 683 O O . THR A 1 89 ? -2.179 -5.169 -7.465 1.00 97.06 89 THR A O 1
ATOM 686 N N . VAL A 1 90 ? -3.920 -6.222 -6.501 1.00 97.62 90 VAL A N 1
ATOM 687 C CA . VAL A 1 90 ? -4.663 -6.432 -7.751 1.00 97.62 90 VAL A CA 1
ATOM 688 C C . VAL A 1 90 ? -5.055 -5.092 -8.377 1.00 97.62 90 VAL A C 1
ATOM 690 O O . VAL A 1 90 ? -4.798 -4.895 -9.563 1.00 97.62 90 VAL A O 1
ATOM 693 N N . ASP A 1 91 ? -5.573 -4.143 -7.589 1.00 95.94 91 ASP A N 1
ATOM 694 C CA . ASP A 1 91 ? -5.911 -2.791 -8.062 1.00 95.94 91 ASP A CA 1
ATOM 695 C C . ASP A 1 91 ? -4.718 -2.108 -8.749 1.00 95.94 91 ASP A C 1
ATOM 697 O O . ASP A 1 91 ? -4.800 -1.706 -9.913 1.00 95.94 91 ASP A O 1
ATOM 701 N N . ALA A 1 92 ? -3.570 -2.024 -8.066 1.00 95.62 92 ALA A N 1
ATOM 702 C CA . ALA A 1 92 ? -2.389 -1.403 -8.658 1.00 95.62 92 ALA A CA 1
ATOM 703 C C . ALA A 1 92 ? -1.878 -2.166 -9.876 1.00 95.62 92 ALA A C 1
ATOM 705 O O . ALA A 1 92 ? -1.440 -1.536 -10.838 1.00 95.62 92 ALA A O 1
ATOM 706 N N . THR A 1 93 ? -1.956 -3.497 -9.865 1.00 96.81 93 THR A N 1
ATOM 707 C CA . THR A 1 93 ? -1.583 -4.317 -11.022 1.00 96.81 93 THR A CA 1
ATOM 708 C C . THR A 1 93 ? -2.411 -3.920 -12.236 1.00 96.81 93 THR A C 1
ATOM 710 O O . THR A 1 93 ? -1.842 -3.544 -13.256 1.00 96.81 93 THR A O 1
ATOM 713 N N . VAL A 1 94 ? -3.738 -3.889 -12.114 1.00 96.69 94 VAL A N 1
ATOM 714 C CA . VAL A 1 94 ? -4.637 -3.521 -13.217 1.00 96.69 94 VAL A CA 1
ATOM 715 C C . VAL A 1 94 ? -4.388 -2.088 -13.702 1.00 96.69 94 VAL A C 1
ATOM 717 O O . VAL A 1 94 ? -4.347 -1.844 -14.908 1.00 96.69 94 VAL A O 1
ATOM 720 N N . ARG A 1 95 ? -4.173 -1.129 -12.793 1.00 94.56 95 ARG A N 1
ATOM 721 C CA . ARG A 1 95 ? -3.985 0.287 -13.162 1.00 94.56 95 ARG A CA 1
ATOM 722 C C . ARG A 1 95 ? -2.618 0.609 -13.764 1.00 94.56 95 ARG A C 1
ATOM 724 O O . ARG A 1 95 ? -2.512 1.535 -14.578 1.00 94.56 95 ARG A O 1
ATOM 731 N N . LEU A 1 96 ? -1.563 -0.069 -13.312 1.00 95.38 96 LEU A N 1
ATOM 732 C CA . LEU A 1 96 ? -0.181 0.286 -13.643 1.00 95.38 96 LEU A CA 1
ATOM 733 C C . LEU A 1 96 ? 0.421 -0.620 -14.716 1.00 95.38 96 LEU A C 1
ATOM 735 O O . LEU A 1 96 ? 1.172 -0.108 -15.546 1.00 95.38 96 LEU A O 1
ATOM 739 N N . LEU A 1 97 ? 0.081 -1.915 -14.740 1.00 95.31 97 LEU A N 1
ATOM 740 C CA . LEU A 1 97 ? 0.667 -2.894 -15.663 1.00 95.31 97 LEU A CA 1
ATOM 741 C C . LEU A 1 97 ? 0.570 -2.478 -17.143 1.00 95.31 97 LEU A C 1
ATOM 743 O O . LEU A 1 97 ? 1.580 -2.582 -17.834 1.00 95.31 97 LEU A O 1
ATOM 747 N N . PRO A 1 98 ? -0.544 -1.912 -17.651 1.00 94.88 98 PRO A N 1
ATOM 748 C CA . PRO A 1 98 ? -0.619 -1.482 -19.053 1.00 94.88 98 PRO A CA 1
ATOM 749 C C . PRO A 1 98 ? 0.379 -0.377 -19.439 1.00 94.88 98 PRO A C 1
ATOM 751 O O . PRO A 1 98 ? 0.563 -0.093 -20.617 1.00 94.88 98 PRO A O 1
ATOM 754 N N . ARG A 1 99 ? 1.008 0.279 -18.457 1.00 92.31 99 ARG A N 1
ATOM 755 C CA . ARG A 1 99 ? 1.886 1.443 -18.636 1.00 92.31 99 ARG A CA 1
ATOM 756 C C . ARG A 1 99 ? 3.346 1.145 -18.285 1.00 92.31 99 ARG A C 1
ATOM 758 O O . ARG A 1 99 ? 4.092 2.075 -18.011 1.00 92.31 99 ARG A O 1
ATOM 765 N N . VAL A 1 100 ? 3.747 -0.128 -18.231 1.00 92.06 100 VAL A N 1
ATOM 766 C CA . VAL A 1 100 ? 5.115 -0.521 -17.834 1.00 92.06 100 VAL A CA 1
ATOM 767 C C . VAL A 1 100 ? 6.076 -0.702 -19.002 1.00 92.06 100 VAL A C 1
ATOM 769 O O . VAL A 1 100 ? 7.259 -0.913 -18.746 1.00 92.06 100 VAL A O 1
ATOM 772 N N . MET A 1 101 ? 5.610 -0.650 -20.256 1.00 90.25 101 MET A N 1
ATOM 773 C CA . MET A 1 101 ? 6.489 -0.755 -21.433 1.00 90.25 101 MET A CA 1
ATOM 774 C C . MET A 1 101 ? 7.550 0.347 -21.420 1.00 90.25 101 MET A C 1
ATOM 776 O O . MET A 1 101 ? 8.740 0.062 -21.531 1.00 90.25 101 MET A O 1
ATOM 780 N N . GLU A 1 102 ? 7.115 1.574 -21.149 1.00 90.81 102 GLU A N 1
ATOM 781 C CA . GLU A 1 102 ? 7.971 2.709 -20.823 1.00 90.81 102 GLU A CA 1
ATOM 782 C C . GLU A 1 102 ? 7.800 3.015 -19.336 1.00 90.81 102 GLU A C 1
ATOM 784 O O . GLU A 1 102 ? 6.756 3.507 -18.903 1.00 90.81 102 GLU A O 1
ATOM 789 N N . ASP A 1 103 ? 8.802 2.664 -18.528 1.00 94.50 103 ASP A N 1
ATOM 790 C CA . ASP A 1 103 ? 8.738 2.975 -17.104 1.00 94.50 103 ASP A CA 1
ATOM 791 C C . ASP A 1 103 ? 8.886 4.476 -16.857 1.00 94.50 103 ASP A C 1
ATOM 793 O O . ASP A 1 103 ? 9.522 5.209 -17.611 1.00 94.50 103 ASP A O 1
ATOM 797 N N . GLY A 1 104 ? 8.326 4.933 -15.746 1.00 94.06 104 GLY A N 1
ATOM 798 C CA . GLY A 1 104 ? 8.431 6.325 -15.349 1.00 94.06 104 GLY A CA 1
ATOM 799 C C . GLY A 1 104 ? 7.801 6.581 -13.989 1.00 94.06 104 GLY A C 1
ATOM 800 O O . GLY A 1 104 ? 7.149 5.688 -13.436 1.00 94.06 104 GLY A O 1
ATOM 801 N N . PRO A 1 105 ? 7.932 7.807 -13.462 1.00 95.31 105 PRO A N 1
ATOM 802 C CA . PRO A 1 105 ? 7.407 8.176 -12.152 1.00 95.31 105 PRO A CA 1
ATOM 803 C C . PRO A 1 105 ? 5.879 8.088 -12.113 1.00 95.31 105 PRO A C 1
ATOM 805 O O . PRO A 1 105 ? 5.204 8.373 -13.111 1.00 95.31 105 PRO A O 1
ATOM 808 N N . LEU A 1 106 ? 5.329 7.735 -10.949 1.00 93.81 106 LEU A N 1
ATOM 809 C CA . LEU A 1 106 ? 3.881 7.683 -10.717 1.00 93.81 106 LEU A CA 1
ATOM 810 C C . LEU A 1 106 ? 3.187 9.045 -10.834 1.00 93.81 106 LEU A C 1
ATOM 812 O O . LEU A 1 106 ? 1.986 9.090 -11.080 1.00 93.81 106 LEU A O 1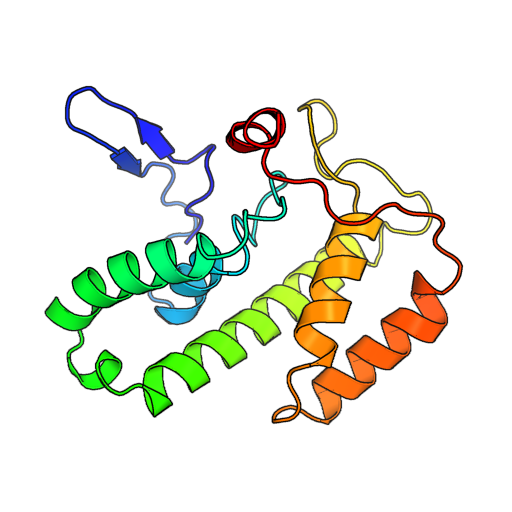
ATOM 816 N N . HIS A 1 107 ? 3.937 10.142 -10.713 1.00 93.94 107 HIS A N 1
ATOM 817 C CA . HIS A 1 107 ? 3.429 11.492 -10.917 1.00 93.94 107 HIS A CA 1
ATOM 818 C C . HIS A 1 107 ? 4.248 12.229 -11.993 1.00 93.94 107 HIS A C 1
ATOM 820 O O . HIS A 1 107 ? 5.482 12.192 -11.945 1.00 93.94 107 HIS A O 1
ATOM 826 N N . PRO A 1 108 ? 3.616 12.962 -12.934 1.00 91.81 108 PRO A N 1
ATOM 827 C CA . PRO A 1 108 ? 4.335 13.669 -14.000 1.00 91.81 108 PRO A CA 1
ATOM 828 C C . PRO A 1 108 ? 5.357 14.682 -13.458 1.00 91.81 108 PRO A C 1
ATOM 830 O O . PRO A 1 108 ? 6.529 14.631 -13.830 1.00 91.81 108 PRO A O 1
ATOM 833 N N . THR A 1 109 ? 4.948 15.540 -12.514 1.00 93.25 109 THR A N 1
ATOM 834 C CA . THR A 1 109 ? 5.765 16.671 -12.026 1.00 93.25 109 THR A CA 1
ATOM 835 C C . THR A 1 109 ? 6.249 16.584 -10.570 1.00 93.25 109 THR A C 1
ATOM 837 O O . THR A 1 109 ? 7.361 17.019 -10.288 1.00 93.25 109 THR A O 1
ATOM 840 N N . ARG A 1 110 ? 5.466 16.029 -9.631 1.00 90.38 110 ARG A N 1
ATOM 841 C CA . ARG A 1 110 ? 5.842 15.902 -8.207 1.00 90.38 110 ARG A CA 1
ATOM 842 C C . ARG A 1 110 ? 7.069 15.012 -8.023 1.00 90.38 110 ARG A C 1
ATOM 844 O O . ARG A 1 110 ? 7.188 13.967 -8.667 1.00 90.38 110 ARG A O 1
ATOM 851 N N . ARG A 1 111 ? 7.974 15.419 -7.133 1.00 90.75 111 ARG A N 1
ATOM 852 C CA . ARG A 1 111 ? 9.189 14.676 -6.779 1.00 90.75 111 ARG A CA 1
ATOM 853 C C . ARG A 1 111 ? 9.449 14.755 -5.265 1.00 90.75 111 ARG A C 1
ATOM 855 O O . ARG A 1 111 ? 9.119 15.781 -4.673 1.00 90.75 111 ARG A O 1
ATOM 862 N N . PRO A 1 112 ? 10.077 13.726 -4.666 1.00 91.25 112 PRO A N 1
ATOM 863 C CA . PRO A 1 112 ? 10.394 12.432 -5.282 1.00 91.25 112 PRO A CA 1
ATOM 864 C C . PRO A 1 112 ? 9.118 11.627 -5.579 1.00 91.25 112 PRO A C 1
ATOM 866 O O . PRO A 1 112 ? 8.099 11.817 -4.925 1.00 91.25 112 PRO A O 1
ATOM 869 N N . ALA A 1 113 ? 9.162 10.759 -6.589 1.00 93.81 113 ALA A N 1
ATOM 870 C CA . ALA A 1 113 ? 8.069 9.848 -6.929 1.00 93.81 113 ALA A CA 1
ATOM 871 C C . ALA A 1 113 ? 8.677 8.537 -7.455 1.00 93.81 113 ALA A C 1
ATOM 873 O O . ALA A 1 113 ? 9.480 8.605 -8.391 1.00 93.81 113 ALA A O 1
ATOM 874 N N . PRO A 1 114 ? 8.333 7.371 -6.886 1.00 94.94 114 PRO A N 1
ATOM 875 C CA . PRO A 1 114 ? 8.805 6.094 -7.402 1.00 94.94 114 PRO A CA 1
ATOM 876 C C . PRO A 1 114 ? 8.197 5.790 -8.769 1.00 94.94 114 PRO A C 1
ATOM 878 O O . PRO A 1 114 ? 7.194 6.389 -9.181 1.00 94.94 114 PRO A O 1
ATOM 881 N N . THR A 1 115 ? 8.814 4.852 -9.482 1.00 95.81 115 THR A N 1
ATOM 882 C CA . THR A 1 115 ? 8.329 4.429 -10.794 1.00 95.81 115 THR A CA 1
ATOM 883 C C . THR A 1 115 ? 7.229 3.374 -10.707 1.00 95.81 115 THR A C 1
ATOM 885 O O . THR A 1 115 ? 7.024 2.725 -9.676 1.00 95.81 115 THR A O 1
ATOM 888 N N . ARG A 1 116 ? 6.510 3.183 -11.818 1.00 96.06 116 ARG A N 1
ATOM 889 C CA . ARG A 1 116 ? 5.463 2.157 -11.946 1.00 96.06 116 ARG A CA 1
ATOM 890 C C . ARG A 1 116 ? 6.039 0.767 -11.697 1.00 96.06 116 ARG A C 1
ATOM 892 O O . ARG A 1 116 ? 5.458 0.004 -10.928 1.00 96.06 116 ARG A O 1
ATOM 899 N N . ARG A 1 117 ? 7.191 0.457 -12.302 1.00 97.19 117 ARG A N 1
ATOM 900 C CA . ARG A 1 117 ? 7.862 -0.838 -12.122 1.00 97.19 117 ARG A CA 1
ATOM 901 C C . ARG A 1 117 ? 8.354 -1.043 -10.689 1.00 97.19 117 ARG A C 1
ATOM 903 O O . ARG A 1 117 ? 8.201 -2.147 -10.176 1.00 97.19 117 ARG A O 1
ATOM 910 N N . GLN A 1 118 ? 8.865 -0.005 -10.017 1.00 96.50 118 GLN A N 1
ATOM 911 C CA . GLN A 1 118 ? 9.258 -0.100 -8.601 1.00 96.50 118 GLN A CA 1
ATOM 912 C C . GLN A 1 118 ? 8.075 -0.471 -7.702 1.00 96.50 118 GLN A C 1
ATOM 914 O O . GLN A 1 118 ? 8.177 -1.388 -6.887 1.00 96.50 118 GLN A O 1
ATOM 919 N N . VAL A 1 119 ? 6.939 0.214 -7.868 1.00 96.25 119 VAL A N 1
ATOM 920 C CA . VAL A 1 119 ? 5.741 -0.056 -7.062 1.00 96.25 119 VAL A CA 1
ATOM 921 C C . VAL A 1 119 ? 5.153 -1.429 -7.368 1.00 96.25 119 VAL A C 1
ATOM 923 O O . VAL A 1 119 ? 4.815 -2.154 -6.435 1.00 96.25 119 VAL A O 1
ATOM 926 N N . LEU A 1 120 ? 5.056 -1.816 -8.643 1.00 96.88 120 LEU A N 1
ATOM 927 C CA . LEU A 1 120 ? 4.546 -3.136 -9.019 1.00 96.88 120 LEU A CA 1
ATOM 928 C C . LEU A 1 120 ? 5.423 -4.262 -8.484 1.00 96.88 120 LEU A C 1
ATOM 930 O O . LEU A 1 120 ? 4.895 -5.171 -7.851 1.00 96.88 120 LEU A O 1
ATOM 934 N N . ARG A 1 121 ? 6.747 -4.170 -8.659 1.00 97.19 121 ARG A N 1
ATOM 935 C CA . ARG A 1 121 ? 7.684 -5.167 -8.132 1.00 97.19 121 ARG A CA 1
ATOM 936 C C . ARG A 1 121 ? 7.510 -5.340 -6.624 1.00 97.19 121 ARG A C 1
ATOM 938 O O . ARG A 1 121 ? 7.286 -6.456 -6.172 1.00 97.19 121 ARG A O 1
ATOM 945 N N . HIS A 1 122 ? 7.498 -4.237 -5.874 1.00 95.88 122 HIS A N 1
ATOM 946 C CA . HIS A 1 122 ? 7.326 -4.267 -4.421 1.00 95.88 122 HIS A CA 1
ATOM 947 C C . HIS A 1 122 ? 5.997 -4.912 -3.982 1.00 95.88 122 HIS A C 1
ATOM 949 O O . HIS A 1 122 ? 5.973 -5.753 -3.080 1.00 95.88 122 HIS A O 1
ATOM 955 N N . ARG A 1 123 ? 4.878 -4.545 -4.626 1.00 96.06 123 ARG A N 1
ATOM 956 C CA . ARG A 1 123 ? 3.561 -5.112 -4.290 1.00 96.06 123 ARG A CA 1
ATOM 957 C C . ARG A 1 123 ? 3.463 -6.590 -4.661 1.00 96.06 123 ARG A C 1
ATOM 959 O O . ARG A 1 123 ? 2.919 -7.362 -3.879 1.00 96.06 123 ARG A O 1
ATOM 966 N N . TRP A 1 124 ? 4.004 -6.996 -5.809 1.00 97.88 124 TRP A N 1
ATOM 967 C CA . TRP A 1 124 ? 4.028 -8.402 -6.213 1.00 97.88 124 TRP A CA 1
ATOM 968 C C . TRP A 1 124 ? 4.913 -9.242 -5.293 1.00 97.88 124 TRP A C 1
ATOM 970 O O . TRP A 1 124 ? 4.500 -10.331 -4.915 1.00 97.88 124 TRP A O 1
ATOM 980 N N . GLU A 1 125 ? 6.076 -8.736 -4.868 1.00 96.81 125 GLU A N 1
ATOM 981 C CA . GLU A 1 125 ? 6.931 -9.406 -3.876 1.00 96.81 125 GLU A CA 1
ATOM 982 C C . GLU A 1 125 ? 6.171 -9.624 -2.564 1.00 96.81 125 GLU A C 1
ATOM 984 O O . GLU A 1 125 ? 6.108 -10.748 -2.070 1.00 96.81 125 GLU A O 1
ATOM 989 N N . THR A 1 126 ? 5.495 -8.589 -2.060 1.00 95.06 126 THR A N 1
ATOM 990 C CA . THR A 1 126 ? 4.687 -8.686 -0.833 1.00 95.06 126 THR A CA 1
ATOM 991 C C . THR A 1 126 ? 3.545 -9.693 -0.984 1.00 95.06 126 THR A C 1
ATOM 993 O O . THR A 1 126 ? 3.387 -10.587 -0.157 1.0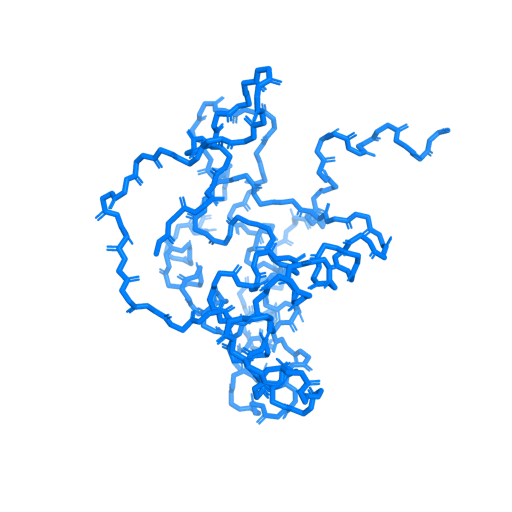0 95.06 126 THR A O 1
ATOM 996 N N . ALA A 1 127 ? 2.761 -9.596 -2.059 1.00 97.25 127 ALA A N 1
ATOM 997 C CA . ALA A 1 127 ? 1.612 -10.470 -2.278 1.00 97.25 127 ALA A CA 1
ATOM 998 C C . ALA A 1 127 ? 1.996 -11.910 -2.664 1.00 97.25 127 ALA A C 1
ATOM 1000 O O . ALA A 1 127 ? 1.190 -12.821 -2.487 1.00 97.25 127 ALA A O 1
ATOM 1001 N N . SER A 1 128 ? 3.220 -12.144 -3.148 1.00 98.00 128 SER A N 1
ATOM 1002 C CA . SER A 1 128 ? 3.735 -13.494 -3.408 1.00 98.00 128 SER A CA 1
ATOM 1003 C C . SER A 1 128 ? 3.934 -14.324 -2.134 1.00 98.00 128 SER A C 1
ATOM 1005 O O . SER A 1 128 ? 3.966 -15.550 -2.214 1.00 98.00 128 SER A O 1
ATOM 1007 N N . GLY A 1 129 ? 4.030 -13.661 -0.973 1.00 96.88 129 GLY A N 1
ATOM 1008 C CA . GLY A 1 129 ? 4.111 -14.288 0.347 1.00 96.88 129 GLY A CA 1
ATOM 1009 C C . GLY A 1 129 ? 2.757 -14.570 1.010 1.00 96.88 129 GLY A C 1
ATOM 1010 O O . GLY A 1 129 ? 2.736 -15.068 2.130 1.00 96.88 129 GLY A O 1
ATOM 1011 N N . LEU A 1 130 ? 1.630 -14.254 0.358 1.00 96.69 130 LEU A N 1
ATOM 1012 C CA . LEU A 1 130 ? 0.286 -14.558 0.872 1.00 96.69 130 LEU A CA 1
ATOM 1013 C C . LEU A 1 130 ? -0.096 -16.010 0.546 1.00 96.69 130 LEU A C 1
ATOM 1015 O O . LEU A 1 130 ? -0.906 -16.274 -0.347 1.00 96.69 130 LEU A O 1
ATOM 1019 N N . GLU A 1 131 ? 0.543 -16.960 1.231 1.00 93.81 131 GLU A N 1
ATOM 1020 C CA . GLU A 1 131 ? 0.424 -18.403 0.973 1.00 93.81 131 GLU A CA 1
ATOM 1021 C C . GLU A 1 131 ? -1.004 -18.946 1.137 1.00 93.81 131 GLU A C 1
ATOM 1023 O O . GLU A 1 131 ? -1.370 -19.929 0.491 1.00 93.81 131 GLU A O 1
ATOM 1028 N N . GLU A 1 132 ? -1.846 -18.283 1.931 1.00 95.81 132 GLU A N 1
ATOM 1029 C CA . GLU A 1 132 ? -3.257 -18.633 2.086 1.00 95.81 132 GLU A CA 1
ATOM 1030 C C . GLU A 1 132 ? -4.103 -18.337 0.833 1.00 95.81 132 GLU A C 1
ATOM 1032 O O . GLU A 1 132 ? -5.223 -18.836 0.706 1.00 95.81 132 GLU A O 1
ATOM 1037 N N . TYR A 1 133 ? -3.568 -17.556 -0.112 1.00 97.81 133 TYR A N 1
ATOM 1038 C CA . TYR A 1 133 ? -4.168 -17.278 -1.417 1.00 97.81 133 TYR A CA 1
ATOM 1039 C C . TYR A 1 133 ? -3.290 -17.860 -2.534 1.00 97.81 133 TYR A C 1
ATOM 1041 O O . TYR A 1 133 ? -2.697 -17.108 -3.312 1.00 97.81 133 TYR A O 1
ATOM 1049 N N . PRO A 1 134 ? -3.212 -19.196 -2.682 1.00 98.00 134 PRO A N 1
ATOM 1050 C CA . PRO A 1 134 ? -2.210 -19.843 -3.532 1.00 98.00 134 PRO A CA 1
ATOM 1051 C C . PRO A 1 134 ? -2.282 -19.407 -5.002 1.00 98.00 134 PRO A C 1
ATOM 1053 O O . PRO A 1 134 ? -1.250 -19.220 -5.643 1.00 98.00 134 PRO A O 1
ATOM 1056 N N . ALA A 1 135 ? -3.487 -19.177 -5.534 1.00 98.25 135 ALA A N 1
ATOM 1057 C CA . ALA A 1 135 ? -3.665 -18.686 -6.901 1.00 98.25 135 ALA A CA 1
ATOM 1058 C C . ALA A 1 135 ? -3.149 -17.247 -7.082 1.00 98.25 135 ALA A C 1
ATOM 1060 O O . ALA A 1 135 ? -2.510 -16.941 -8.090 1.00 98.25 135 ALA A O 1
ATOM 1061 N N . LEU A 1 136 ? -3.391 -16.370 -6.101 1.00 98.44 136 LEU A N 1
ATOM 1062 C CA . LEU A 1 136 ? -2.866 -15.006 -6.111 1.00 98.44 136 LEU A CA 1
ATOM 1063 C C . LEU A 1 136 ? -1.341 -15.034 -6.008 1.00 98.44 136 LEU A C 1
ATOM 1065 O O . LEU A 1 136 ? -0.672 -14.449 -6.855 1.00 98.44 136 LEU A O 1
ATOM 1069 N N . ALA A 1 137 ? -0.805 -15.743 -5.013 1.00 98.56 137 ALA A N 1
ATOM 1070 C CA . ALA A 1 137 ? 0.629 -15.851 -4.781 1.00 98.56 137 ALA A CA 1
ATOM 1071 C C . ALA A 1 137 ? 1.359 -16.369 -6.028 1.00 98.56 137 ALA A C 1
ATOM 1073 O O . ALA A 1 137 ? 2.334 -15.759 -6.466 1.00 98.56 137 ALA A O 1
ATOM 1074 N N . GLU A 1 138 ? 0.853 -17.430 -6.668 1.00 98.62 138 GLU A N 1
ATOM 1075 C CA . GLU A 1 138 ? 1.458 -17.954 -7.896 1.00 98.62 138 GLU A CA 1
ATOM 1076 C C . GLU A 1 138 ? 1.347 -16.989 -9.079 1.00 98.62 138 GLU A C 1
ATOM 1078 O O . GLU A 1 138 ? 2.292 -16.860 -9.861 1.00 98.62 138 GLU A O 1
ATOM 1083 N N . THR A 1 139 ? 0.239 -16.254 -9.185 1.00 98.56 139 THR A N 1
ATOM 1084 C CA . THR A 1 139 ? 0.097 -15.198 -10.196 1.00 98.56 139 THR A CA 1
ATOM 1085 C C . THR A 1 139 ? 1.154 -14.114 -9.990 1.00 98.56 139 THR A C 1
ATOM 1087 O O . THR A 1 139 ? 1.828 -13.733 -10.944 1.00 98.56 139 THR A O 1
ATOM 1090 N N . MET A 1 140 ? 1.366 -13.655 -8.752 1.00 98.56 140 MET A N 1
ATOM 1091 C CA . MET A 1 140 ? 2.384 -12.643 -8.443 1.00 98.56 140 MET A CA 1
ATOM 1092 C C . MET A 1 140 ? 3.800 -13.163 -8.705 1.00 98.56 140 MET A C 1
ATOM 1094 O O . MET A 1 140 ? 4.603 -12.454 -9.306 1.00 98.56 140 MET A O 1
ATOM 1098 N N . ARG A 1 141 ? 4.100 -14.419 -8.343 1.00 98.62 141 ARG A N 1
ATOM 1099 C CA . ARG A 1 141 ? 5.384 -15.063 -8.676 1.00 98.62 141 ARG A CA 1
ATOM 1100 C C . ARG A 1 141 ? 5.604 -15.153 -10.184 1.00 98.62 141 ARG A C 1
ATOM 1102 O O . ARG A 1 141 ? 6.709 -14.894 -10.651 1.00 98.62 141 ARG A O 1
ATOM 1109 N N . SER A 1 142 ? 4.566 -15.473 -10.949 1.00 98.50 142 SER A N 1
ATOM 1110 C CA . SER A 1 142 ? 4.639 -15.513 -12.411 1.00 98.50 142 SER A CA 1
ATOM 1111 C C . SER A 1 142 ? 4.859 -14.123 -13.008 1.00 98.50 142 SER A C 1
ATOM 1113 O O . SER A 1 142 ? 5.734 -13.965 -13.849 1.00 98.50 142 SER A O 1
ATOM 1115 N N . LEU A 1 143 ? 4.159 -13.089 -12.528 1.00 98.12 143 LEU A N 1
ATOM 1116 C CA . LEU A 1 143 ? 4.403 -11.704 -12.950 1.00 98.12 143 LEU A CA 1
ATOM 1117 C C . LEU A 1 143 ? 5.831 -11.249 -12.613 1.00 98.12 143 LEU A C 1
ATOM 1119 O O . LEU A 1 143 ? 6.488 -10.614 -13.436 1.00 98.12 143 LEU A O 1
ATOM 1123 N N . LEU A 1 144 ? 6.351 -11.618 -11.440 1.00 98.25 144 LEU A N 1
ATOM 1124 C CA . LEU A 1 144 ? 7.730 -11.316 -11.059 1.00 98.25 144 LEU A CA 1
ATOM 1125 C C . LEU A 1 144 ? 8.755 -11.982 -11.983 1.00 98.25 144 LEU A C 1
ATOM 1127 O O . LEU A 1 144 ? 9.717 -11.327 -12.372 1.00 98.25 144 LEU A O 1
ATOM 1131 N N . ARG A 1 145 ? 8.549 -13.255 -12.343 1.00 98.06 145 ARG A N 1
ATOM 1132 C CA . ARG A 1 145 ? 9.451 -14.000 -13.236 1.00 98.06 145 ARG A CA 1
ATOM 1133 C C . ARG A 1 145 ? 9.353 -13.527 -14.685 1.00 98.06 145 ARG A C 1
ATOM 1135 O O . ARG A 1 145 ? 10.361 -13.151 -15.271 1.00 98.06 145 ARG A O 1
ATOM 1142 N N . GLU A 1 146 ? 8.147 -13.521 -15.241 1.00 97.12 146 GLU A N 1
ATOM 1143 C CA . GLU A 1 146 ? 7.920 -13.351 -16.681 1.00 97.12 146 GLU A CA 1
ATOM 1144 C C . GLU A 1 146 ? 7.862 -11.879 -17.105 1.00 97.12 146 GLU A C 1
ATOM 1146 O O . GLU A 1 146 ? 8.262 -11.534 -18.214 1.00 97.12 146 GLU A O 1
ATOM 1151 N N . VAL A 1 147 ? 7.366 -10.994 -16.232 1.00 95.88 147 VAL A N 1
ATOM 1152 C CA . VAL A 1 147 ? 7.193 -9.568 -16.552 1.00 95.88 147 VAL A CA 1
ATOM 1153 C C . VAL A 1 147 ? 8.302 -8.727 -15.928 1.00 95.88 147 VAL A C 1
ATOM 1155 O O . VAL A 1 147 ? 8.959 -7.967 -16.637 1.00 95.88 147 VAL A O 1
ATOM 1158 N N . ALA A 1 148 ? 8.536 -8.858 -14.618 1.00 96.81 148 ALA A N 1
ATOM 1159 C CA . ALA A 1 148 ? 9.547 -8.060 -13.917 1.00 96.81 148 ALA A CA 1
ATOM 1160 C C . ALA A 1 148 ? 10.968 -8.641 -13.963 1.00 96.81 148 ALA A C 1
ATOM 1162 O O . ALA A 1 148 ? 11.908 -7.967 -13.531 1.00 96.81 148 ALA A O 1
ATOM 1163 N N . GLY A 1 149 ? 11.151 -9.857 -14.489 1.00 95.00 149 GLY A N 1
ATOM 1164 C CA . GLY A 1 149 ? 12.445 -10.543 -14.507 1.00 95.00 149 GLY A CA 1
ATOM 1165 C C . GLY A 1 149 ? 13.535 -9.775 -15.258 1.00 95.00 149 GLY A C 1
ATOM 1166 O O . GLY A 1 149 ? 14.705 -9.879 -14.910 1.00 95.00 149 GLY A O 1
ATOM 1167 N N . THR A 1 150 ? 13.148 -8.950 -16.233 1.00 93.38 150 THR A N 1
ATOM 1168 C CA . THR A 1 150 ? 14.049 -8.115 -17.049 1.00 93.38 150 THR A CA 1
ATOM 1169 C C . THR A 1 150 ? 14.084 -6.647 -16.617 1.00 93.38 150 THR A C 1
ATOM 1171 O O . THR A 1 150 ? 14.737 -5.821 -17.254 1.00 93.38 150 THR A O 1
ATOM 1174 N N . TRP A 1 151 ? 13.348 -6.272 -15.566 1.00 96.25 151 TRP A N 1
ATOM 1175 C CA . TRP A 1 151 ? 13.308 -4.889 -15.106 1.00 96.25 151 TRP A CA 1
ATOM 1176 C C . TRP A 1 151 ? 14.553 -4.549 -14.285 1.00 96.25 151 TRP A C 1
ATOM 1178 O O . TRP A 1 151 ? 14.679 -4.982 -13.139 1.00 96.25 151 TRP A O 1
ATOM 1188 N N . GLU A 1 152 ? 15.396 -3.676 -14.831 1.00 93.38 152 GLU A N 1
ATOM 1189 C CA . GLU A 1 152 ? 16.501 -3.018 -14.123 1.00 93.38 152 GLU A CA 1
ATOM 1190 C C . GLU A 1 152 ? 15.972 -1.850 -13.273 1.00 93.38 152 GLU A C 1
ATOM 1192 O O . GLU A 1 152 ? 16.056 -0.681 -13.654 1.00 93.38 152 GLU A O 1
ATOM 1197 N N . VAL A 1 153 ? 15.345 -2.165 -12.136 1.00 93.88 153 VAL A N 1
ATOM 1198 C CA . VAL A 1 153 ? 14.773 -1.167 -11.217 1.00 93.88 153 VAL A CA 1
ATOM 1199 C C . VAL A 1 153 ? 15.229 -1.410 -9.786 1.00 93.88 153 VAL A C 1
ATOM 1201 O O . VAL A 1 153 ? 15.183 -2.533 -9.289 1.00 93.88 153 VAL A O 1
ATOM 1204 N N . ALA A 1 154 ? 15.647 -0.340 -9.111 1.00 93.62 154 ALA A N 1
ATOM 1205 C CA . ALA A 1 154 ? 16.006 -0.390 -7.698 1.00 93.62 154 ALA A CA 1
ATOM 1206 C C . ALA A 1 154 ? 14.777 -0.705 -6.820 1.00 93.62 154 ALA A C 1
ATOM 1208 O O . ALA A 1 154 ? 13.654 -0.382 -7.226 1.00 93.62 154 ALA A O 1
ATOM 1209 N N . PRO A 1 155 ? 14.964 -1.251 -5.603 1.00 93.31 155 PRO A N 1
ATOM 1210 C CA . PRO A 1 155 ? 13.880 -1.417 -4.638 1.00 93.31 155 PRO A CA 1
ATOM 1211 C C . PRO A 1 155 ? 13.109 -0.118 -4.384 1.00 93.31 155 PRO A C 1
ATOM 1213 O O . PRO A 1 155 ? 13.609 0.985 -4.634 1.00 93.31 155 PRO A O 1
ATOM 1216 N N . LEU A 1 156 ? 11.888 -0.250 -3.861 1.00 93.62 156 LEU A N 1
ATOM 1217 C CA . LEU A 1 156 ? 11.075 0.905 -3.497 1.00 93.62 156 LEU A CA 1
ATOM 1218 C C . LEU A 1 156 ? 11.845 1.783 -2.486 1.00 93.62 156 LEU A C 1
ATOM 1220 O O . LEU A 1 156 ? 12.264 1.272 -1.444 1.00 93.62 156 LEU A O 1
ATOM 1224 N N . PRO A 1 157 ? 12.060 3.080 -2.769 1.00 92.62 157 PRO A N 1
ATOM 1225 C CA . PRO A 1 157 ? 12.854 3.931 -1.893 1.00 92.62 157 PRO A CA 1
ATOM 1226 C C . PRO A 1 157 ? 12.142 4.177 -0.553 1.00 92.62 157 PRO A C 1
ATOM 1228 O O . PRO A 1 157 ? 10.908 4.125 -0.496 1.00 92.62 157 PRO A O 1
ATOM 1231 N N . PRO A 1 158 ? 12.893 4.484 0.523 1.00 91.88 158 PRO A N 1
ATOM 1232 C CA . PRO A 1 158 ? 12.303 4.849 1.803 1.00 91.88 158 PRO A CA 1
ATOM 1233 C C . PRO A 1 158 ? 11.504 6.148 1.686 1.00 91.88 158 PRO A C 1
ATOM 1235 O O . PRO A 1 158 ? 11.807 7.010 0.854 1.00 91.88 158 PRO A O 1
ATOM 1238 N N . TYR A 1 159 ? 10.500 6.308 2.548 1.00 89.38 159 TYR A N 1
ATOM 1239 C CA . TYR A 1 159 ? 9.705 7.532 2.592 1.00 89.38 159 TYR A CA 1
ATOM 1240 C C . TYR A 1 159 ? 10.620 8.755 2.814 1.00 89.38 159 TYR A C 1
ATOM 1242 O O . TYR A 1 159 ? 11.470 8.710 3.710 1.00 89.38 159 TYR A O 1
ATOM 1250 N N . PRO A 1 160 ? 10.464 9.864 2.061 1.00 88.88 160 PRO A N 1
ATOM 1251 C CA . PRO A 1 160 ? 11.416 10.982 2.089 1.00 88.88 160 PRO A CA 1
ATOM 1252 C C . PRO A 1 160 ? 11.648 11.586 3.477 1.00 88.88 160 PRO A C 1
ATOM 1254 O O . PRO A 1 160 ? 12.775 11.940 3.816 1.00 88.88 160 PRO A O 1
ATOM 1257 N N . ALA A 1 161 ? 10.607 11.635 4.313 1.00 86.69 161 ALA A N 1
ATOM 1258 C CA . ALA A 1 161 ? 10.701 12.103 5.698 1.00 86.69 161 ALA A CA 1
ATOM 1259 C C . ALA A 1 161 ? 11.654 11.260 6.573 1.00 86.69 161 ALA A C 1
ATOM 1261 O O . ALA A 1 161 ? 12.137 11.738 7.598 1.00 86.69 161 ALA A O 1
ATOM 1262 N N . PHE A 1 16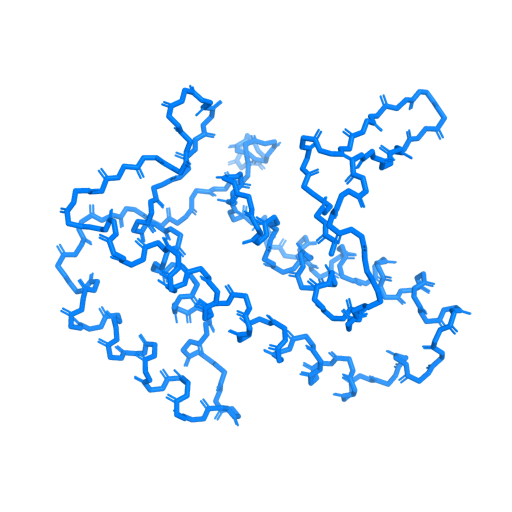2 ? 11.954 10.023 6.165 1.00 84.38 162 PHE A N 1
ATOM 1263 C CA . PHE A 1 162 ? 12.844 9.099 6.871 1.00 84.38 162 PHE A CA 1
ATOM 1264 C C . PHE A 1 162 ? 14.173 8.855 6.151 1.00 84.38 162 PHE A C 1
ATOM 1266 O O . PHE A 1 162 ? 15.046 8.200 6.715 1.00 84.38 162 PHE A O 1
ATOM 1273 N N . ALA A 1 163 ? 14.380 9.421 4.957 1.00 73.06 163 ALA A N 1
ATOM 1274 C CA . ALA A 1 163 ? 15.585 9.201 4.151 1.00 73.06 163 ALA A CA 1
ATOM 1275 C C . ALA A 1 163 ? 16.896 9.629 4.853 1.00 73.06 163 ALA A C 1
ATOM 1277 O O . ALA A 1 163 ? 17.965 9.135 4.507 1.00 73.06 163 ALA A O 1
ATOM 1278 N N . ASN A 1 164 ? 16.815 10.502 5.867 1.00 65.38 164 ASN A N 1
ATOM 1279 C CA . ASN A 1 164 ? 17.963 10.985 6.645 1.00 65.38 164 ASN A CA 1
ATOM 1280 C C . ASN A 1 164 ? 18.115 10.340 8.035 1.00 65.38 164 ASN A C 1
ATOM 1282 O O . ASN A 1 164 ? 19.052 10.687 8.744 1.00 65.38 164 ASN A O 1
ATOM 1286 N N . ARG A 1 165 ? 17.235 9.418 8.452 1.00 56.41 165 ARG A N 1
ATOM 1287 C CA . ARG A 1 165 ? 17.308 8.786 9.790 1.00 56.41 165 ARG A CA 1
ATOM 1288 C C . ARG A 1 165 ? 18.308 7.622 9.890 1.00 56.41 165 ARG A C 1
ATOM 1290 O O . ARG A 1 165 ? 18.419 7.015 10.946 1.00 56.41 165 ARG A O 1
ATOM 1297 N N . GLY A 1 166 ? 19.012 7.309 8.801 1.00 51.19 166 GLY A N 1
ATOM 1298 C CA . GLY A 1 166 ? 20.054 6.277 8.734 1.00 51.19 166 GLY A CA 1
ATOM 1299 C C . GLY A 1 166 ? 21.489 6.817 8.696 1.00 51.19 166 GLY A C 1
ATOM 1300 O O . GLY A 1 166 ? 22.366 6.106 8.212 1.00 51.19 166 GLY A O 1
ATOM 1301 N N . ARG A 1 167 ? 21.723 8.066 9.126 1.00 40.53 167 ARG A N 1
ATOM 1302 C CA . ARG A 1 167 ? 23.065 8.621 9.369 1.00 40.53 167 ARG A CA 1
ATOM 1303 C C . ARG A 1 167 ? 23.258 8.912 10.845 1.00 40.53 167 ARG A C 1
ATOM 1305 O O . ARG A 1 167 ? 22.285 9.408 11.453 1.00 40.53 167 ARG A O 1
#

pLDDT: mean 93.02, std 7.51, range [40.53, 98.62]